Protein AF-A0A662FTE5-F1 (afdb_monomer_lite)

Foldseek 3Di:
DDPPQPEAEDEQDDDDLVVLLVVVVVCVVVVRPYYHYDYDDPSVVSSVVSVVVNCVVVPPPDDDDDDDDDDDDDDDD

Radius of gyration: 13.64 Å; chains: 1; bounding box: 39×26×43 Å

Secondary structure (DSSP, 8-state):
------EEEEE--SS-HHHHHHHHHHHHHTT-SEEEEE--TTHHHHHHHHHHHHHHHSTTT-------------S--

Sequence (77 aa):
MSAQAQEGVIYVGRKPTPNYVLAVVTQFQQGFKKVTLKARGRAITRAVDVAELARRFMPGKIEYADIKIGSESLGEP

pLDDT: mean 90.39, std 13.52, range [39.59, 98.06]

Structure (mmCIF, N/CA/C/O backbone):
data_AF-A0A662FTE5-F1
#
_entry.id   AF-A0A662FTE5-F1
#
loop_
_atom_site.group_PDB
_atom_site.id
_atom_site.type_symbol
_atom_site.label_atom_id
_atom_site.label_alt_id
_atom_site.label_comp_id
_atom_site.label_asym_id
_atom_site.label_entity_id
_atom_site.label_seq_id
_atom_site.pdbx_PDB_ins_code
_atom_site.Cartn_x
_atom_site.Cartn_y
_atom_site.Cartn_z
_atom_site.occupancy
_atom_site.B_iso_or_equiv
_atom_site.auth_seq_id
_atom_site.auth_comp_id
_atom_site.auth_asym_id
_atom_site.auth_atom_id
_atom_site.pdbx_PDB_model_num
ATOM 1 N N . MET A 1 1 ? -30.421 6.895 -0.329 1.00 44.00 1 MET A N 1
ATOM 2 C CA . MET A 1 1 ? -29.228 7.212 -1.142 1.00 44.00 1 MET A CA 1
ATOM 3 C C . MET A 1 1 ? -28.112 6.294 -0.684 1.00 44.00 1 MET A C 1
ATOM 5 O O . MET A 1 1 ? -27.645 6.425 0.438 1.00 44.00 1 MET A O 1
ATOM 9 N N . SER A 1 2 ? -27.804 5.276 -1.482 1.00 39.59 2 SER A N 1
ATOM 10 C CA . SER A 1 2 ? -26.781 4.273 -1.186 1.00 39.59 2 SER A CA 1
ATOM 11 C C . SER A 1 2 ? -25.411 4.942 -1.158 1.00 39.59 2 SER A C 1
ATOM 13 O O . SER A 1 2 ? -24.896 5.334 -2.203 1.00 39.59 2 SER A O 1
ATOM 15 N N . ALA A 1 3 ? -24.845 5.103 0.036 1.00 43.47 3 ALA A N 1
ATOM 16 C CA . ALA A 1 3 ? -23.474 5.549 0.209 1.00 43.47 3 ALA A CA 1
ATOM 17 C C . ALA A 1 3 ? -22.553 4.486 -0.403 1.00 43.47 3 ALA A C 1
ATOM 19 O O . ALA A 1 3 ? -22.268 3.469 0.228 1.00 43.47 3 ALA A O 1
ATOM 20 N N . GLN A 1 4 ? -22.125 4.688 -1.651 1.00 47.97 4 GLN A N 1
ATOM 21 C CA . GLN A 1 4 ? -20.948 4.001 -2.165 1.00 47.97 4 GLN A CA 1
ATOM 22 C C . GLN A 1 4 ? -19.822 4.336 -1.194 1.00 47.97 4 GLN A C 1
ATOM 24 O O . GLN A 1 4 ? -19.426 5.494 -1.071 1.00 47.97 4 GLN A O 1
ATOM 29 N N . ALA A 1 5 ? -19.382 3.340 -0.425 1.00 56.09 5 ALA A N 1
ATOM 30 C CA . ALA A 1 5 ? -18.215 3.487 0.418 1.00 56.09 5 ALA A CA 1
ATOM 31 C C . ALA A 1 5 ? -17.088 4.015 -0.474 1.00 56.09 5 ALA A C 1
ATOM 33 O O . ALA A 1 5 ? -16.811 3.434 -1.521 1.00 56.09 5 ALA A O 1
ATOM 34 N N . GLN A 1 6 ? -16.507 5.152 -0.100 1.00 64.88 6 GLN A N 1
ATOM 35 C CA . GLN A 1 6 ? -15.408 5.754 -0.837 1.00 64.88 6 GLN A CA 1
ATOM 36 C C . GLN A 1 6 ? -14.236 4.756 -0.789 1.00 64.88 6 GLN A C 1
ATOM 38 O O . GLN A 1 6 ? -13.555 4.634 0.232 1.00 64.88 6 GLN A O 1
ATOM 43 N N . GLU A 1 7 ? -14.075 3.959 -1.847 1.00 78.12 7 GLU A N 1
ATOM 44 C CA . GLU A 1 7 ? -12.989 2.993 -1.993 1.00 78.12 7 GLU A CA 1
ATOM 45 C C . GLU A 1 7 ? -11.836 3.661 -2.739 1.00 78.12 7 GLU A C 1
ATOM 47 O O . GLU A 1 7 ? -11.970 4.119 -3.875 1.00 78.12 7 GLU A O 1
ATOM 52 N N . GLY A 1 8 ? -10.691 3.744 -2.073 1.00 90.44 8 GLY A N 1
ATOM 53 C CA . GLY A 1 8 ? -9.480 4.324 -2.623 1.00 90.44 8 GLY A CA 1
ATOM 54 C C . GLY A 1 8 ? -8.666 3.248 -3.321 1.00 90.44 8 GLY A C 1
ATOM 55 O O . GLY A 1 8 ? -8.472 2.167 -2.767 1.00 90.44 8 GLY A O 1
ATOM 56 N N . VAL A 1 9 ? -8.175 3.507 -4.531 1.00 96.12 9 VAL A N 1
ATOM 57 C CA . VAL A 1 9 ? -7.265 2.590 -5.233 1.00 96.12 9 VAL A CA 1
ATOM 58 C C . VAL A 1 9 ? -5.973 3.324 -5.558 1.00 96.12 9 VAL A C 1
ATOM 60 O O . VAL A 1 9 ? -5.995 4.397 -6.158 1.00 96.12 9 VAL A O 1
ATOM 63 N N . ILE A 1 10 ? -4.839 2.740 -5.172 1.00 97.06 10 ILE A N 1
ATOM 64 C CA . ILE A 1 1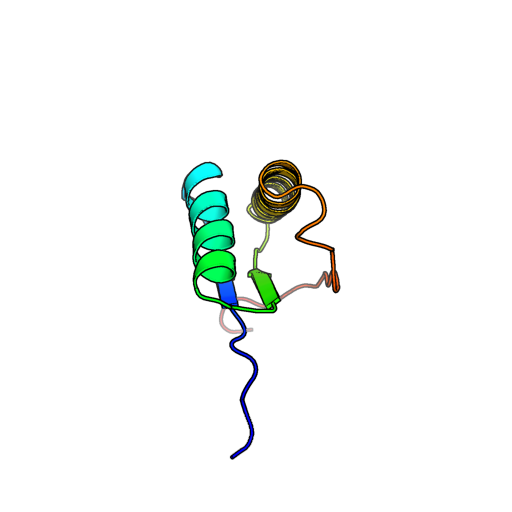0 ? -3.505 3.285 -5.433 1.00 97.06 10 ILE A CA 1
ATOM 65 C C . ILE A 1 10 ? -2.715 2.259 -6.239 1.00 97.06 10 ILE A C 1
ATOM 67 O O . ILE A 1 10 ? -2.433 1.153 -5.777 1.00 97.06 10 ILE A O 1
ATOM 71 N N . TYR A 1 11 ? -2.333 2.650 -7.453 1.00 97.44 11 TYR A N 1
ATOM 72 C CA . TYR A 1 11 ? -1.472 1.850 -8.316 1.00 97.44 11 TYR A CA 1
ATOM 73 C C . TYR A 1 11 ? -0.003 2.105 -7.977 1.00 97.44 11 TYR A C 1
ATOM 75 O O . TYR A 1 11 ? 0.514 3.212 -8.155 1.00 97.44 11 TYR A O 1
ATOM 83 N N . VAL A 1 12 ? 0.683 1.069 -7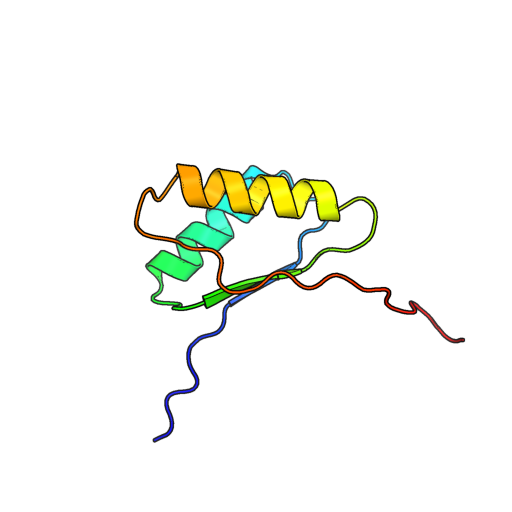.503 1.00 98.06 12 VAL A N 1
ATOM 84 C CA . VAL A 1 12 ? 2.099 1.135 -7.143 1.00 98.06 12 VAL A CA 1
ATOM 85 C C . VAL A 1 12 ? 2.938 0.835 -8.382 1.00 98.06 12 VAL A C 1
ATOM 87 O O . VAL A 1 12 ? 3.029 -0.295 -8.857 1.00 98.06 12 VAL A O 1
ATOM 90 N N . GLY A 1 13 ? 3.550 1.883 -8.921 1.00 96.44 13 GLY A N 1
ATOM 91 C CA . GLY A 1 13 ? 4.476 1.840 -10.049 1.00 96.44 13 GLY A CA 1
ATOM 92 C C . GLY A 1 13 ? 5.880 2.260 -9.626 1.00 96.44 13 GLY A C 1
ATOM 93 O O . GLY A 1 13 ? 6.324 1.945 -8.527 1.00 96.44 13 GLY A O 1
ATOM 94 N N . ARG A 1 14 ? 6.577 3.031 -10.466 1.00 95.50 14 ARG A N 1
ATOM 95 C CA . ARG A 1 14 ? 8.007 3.371 -10.309 1.00 95.50 14 ARG A CA 1
ATOM 96 C C . ARG A 1 14 ? 8.335 4.554 -9.388 1.00 95.50 14 ARG A C 1
ATOM 98 O O . ARG A 1 14 ? 9.513 4.783 -9.143 1.00 95.50 14 ARG A O 1
ATOM 105 N N . LYS A 1 15 ? 7.345 5.306 -8.890 1.00 96.25 15 LYS A N 1
ATOM 106 C CA . LYS A 1 15 ? 7.602 6.401 -7.934 1.00 96.25 15 LYS A CA 1
ATOM 107 C C . LYS A 1 15 ? 8.262 5.863 -6.643 1.00 96.25 15 LYS A C 1
ATOM 109 O O . LYS A 1 15 ? 8.111 4.676 -6.345 1.00 96.25 15 LYS A O 1
ATOM 114 N N . PRO A 1 16 ? 8.985 6.696 -5.878 1.00 96.19 16 PRO A N 1
ATOM 115 C CA . PRO A 1 16 ? 9.532 6.299 -4.580 1.00 96.19 16 PRO A CA 1
ATOM 116 C C . PRO A 1 16 ? 8.448 5.844 -3.591 1.00 96.19 16 PRO A C 1
ATOM 118 O O . PRO A 1 16 ? 7.329 6.356 -3.615 1.00 96.19 16 PRO A O 1
ATOM 121 N N . THR A 1 17 ? 8.795 4.915 -2.695 1.00 96.88 17 THR A N 1
ATOM 122 C CA . THR A 1 17 ? 7.895 4.348 -1.670 1.00 96.88 17 THR A CA 1
ATOM 123 C C . THR A 1 17 ? 7.172 5.412 -0.826 1.00 96.88 17 THR A C 1
ATOM 125 O O . THR A 1 17 ? 5.948 5.312 -0.708 1.00 96.88 17 THR A O 1
ATOM 128 N N . PRO A 1 18 ? 7.838 6.472 -0.312 1.00 96.75 18 PRO A N 1
ATOM 129 C CA . PRO A 1 18 ? 7.174 7.478 0.524 1.00 96.75 18 PRO A CA 1
ATOM 130 C C . PRO A 1 18 ? 6.011 8.202 -0.166 1.00 96.75 18 PRO A C 1
ATOM 132 O O . PRO A 1 18 ? 5.030 8.540 0.489 1.00 96.75 18 PRO A O 1
ATOM 135 N N . ASN A 1 19 ? 6.066 8.378 -1.492 1.00 97.69 19 ASN A N 1
ATOM 136 C CA . ASN A 1 19 ? 4.998 9.051 -2.238 1.00 97.69 19 ASN A CA 1
ATOM 137 C C . ASN A 1 19 ? 3.687 8.256 -2.188 1.00 97.69 19 ASN A C 1
ATOM 139 O O . ASN A 1 19 ? 2.608 8.842 -2.131 1.00 97.69 19 ASN A O 1
ATOM 143 N N . TYR A 1 20 ? 3.770 6.924 -2.207 1.00 98.00 20 TYR A N 1
ATOM 144 C CA . TYR A 1 20 ? 2.589 6.073 -2.079 1.00 98.00 20 TYR A CA 1
ATOM 145 C C . TYR A 1 20 ? 2.098 5.996 -0.636 1.00 98.00 20 TYR A C 1
ATOM 147 O O . TYR A 1 20 ? 0.892 5.994 -0.422 1.00 98.00 20 TYR A O 1
ATOM 155 N N . VAL A 1 21 ? 3.007 5.988 0.347 1.00 97.06 21 VAL A N 1
ATOM 156 C CA . VAL A 1 21 ? 2.629 6.042 1.771 1.00 97.06 21 VAL A CA 1
ATOM 157 C C . VAL A 1 21 ? 1.849 7.324 2.061 1.00 97.06 21 VAL A C 1
ATOM 159 O O . VAL A 1 21 ? 0.779 7.259 2.661 1.00 97.06 21 VAL A O 1
ATOM 162 N N . LEU A 1 22 ? 2.320 8.472 1.561 1.00 96.56 22 LEU A N 1
ATOM 163 C CA . LEU A 1 22 ? 1.596 9.738 1.677 1.00 96.56 22 LEU A CA 1
ATOM 164 C C . LEU A 1 22 ? 0.195 9.639 1.060 1.00 96.56 22 LEU A C 1
ATOM 166 O O . LEU A 1 22 ? -0.772 10.021 1.706 1.00 96.56 22 LEU A O 1
ATOM 170 N N . ALA A 1 23 ? 0.067 9.066 -0.141 1.00 96.75 23 ALA A N 1
ATOM 171 C CA . ALA A 1 23 ? -1.234 8.888 -0.785 1.00 96.75 23 ALA A CA 1
ATOM 172 C C . ALA A 1 23 ? -2.200 8.020 0.046 1.00 96.75 23 ALA A C 1
ATOM 174 O O . ALA A 1 23 ? -3.380 8.356 0.143 1.00 96.75 23 ALA A O 1
ATOM 175 N N . VAL A 1 24 ? -1.708 6.946 0.678 1.00 96.38 24 VAL A N 1
ATOM 176 C CA . VAL A 1 24 ? -2.506 6.105 1.589 1.00 96.38 24 VAL A CA 1
ATOM 177 C C . VAL A 1 24 ? -3.001 6.926 2.780 1.00 96.38 24 VAL A C 1
ATOM 179 O O . VAL A 1 24 ? -4.199 6.948 3.057 1.00 96.38 24 VAL A O 1
ATOM 182 N N . VAL A 1 25 ? -2.095 7.639 3.455 1.00 94.44 25 VAL A N 1
ATOM 183 C CA . VAL A 1 25 ? -2.425 8.464 4.629 1.00 94.44 25 VAL A CA 1
ATOM 184 C C . VAL A 1 25 ? -3.429 9.558 4.263 1.00 94.44 25 VAL A C 1
ATOM 186 O O . VAL A 1 25 ? -4.415 9.744 4.974 1.00 94.44 25 VAL A O 1
ATOM 189 N N . THR A 1 26 ? -3.228 10.245 3.135 1.00 94.69 26 THR A N 1
ATOM 190 C CA . THR A 1 26 ? -4.140 11.291 2.658 1.00 94.69 26 THR A CA 1
ATOM 191 C C . THR A 1 26 ? -5.536 10.742 2.373 1.00 94.69 26 THR A C 1
ATOM 193 O O . THR A 1 26 ? -6.510 11.371 2.775 1.00 94.69 26 THR A O 1
ATOM 196 N N . GLN A 1 27 ? -5.667 9.568 1.745 1.00 94.62 27 GLN A N 1
ATOM 197 C CA . GLN A 1 27 ? -6.987 8.969 1.509 1.00 94.62 27 GLN A CA 1
ATOM 198 C C . GLN A 1 27 ? -7.697 8.625 2.826 1.00 94.62 27 GLN A C 1
ATOM 200 O O . GLN A 1 27 ? -8.866 8.966 2.996 1.00 94.62 27 GLN A O 1
ATOM 205 N N . PHE A 1 28 ? -6.995 8.048 3.805 1.00 92.94 28 PHE A N 1
ATOM 206 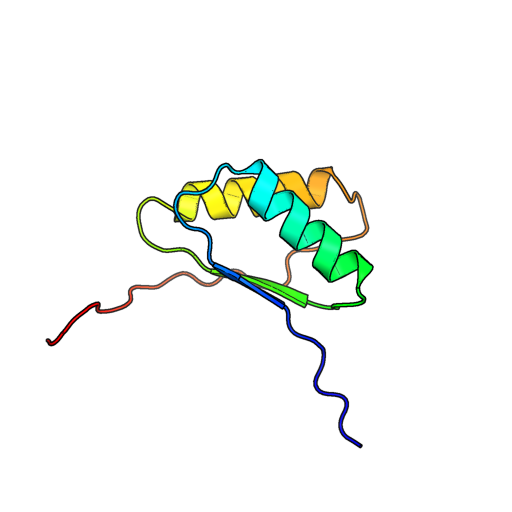C CA . PHE A 1 28 ? -7.590 7.814 5.126 1.00 92.94 28 PHE A CA 1
ATOM 207 C C . PHE A 1 28 ? -7.992 9.120 5.833 1.00 92.94 28 PHE A C 1
ATOM 209 O O . PHE A 1 28 ? -9.066 9.185 6.429 1.00 92.94 28 PHE A O 1
ATOM 216 N N . GLN A 1 29 ? -7.191 10.186 5.727 1.00 91.31 29 GLN A N 1
ATOM 217 C CA . GLN A 1 29 ? -7.532 11.514 6.265 1.00 91.31 29 GLN A CA 1
ATOM 218 C C . GLN A 1 29 ? -8.729 12.165 5.553 1.00 91.31 29 GLN A C 1
ATOM 220 O O . GLN A 1 29 ? -9.482 12.903 6.181 1.00 91.31 29 GLN A O 1
ATOM 225 N N . GLN A 1 30 ? -8.938 11.864 4.269 1.00 93.00 30 GLN A N 1
ATOM 226 C CA . GLN A 1 30 ? -10.107 12.290 3.490 1.00 93.00 30 GLN A CA 1
ATOM 227 C C . GLN A 1 30 ? -11.380 11.484 3.812 1.00 93.00 30 GLN A C 1
ATOM 229 O O . GLN A 1 30 ? -12.426 11.733 3.217 1.00 93.00 30 GLN A O 1
ATOM 234 N N . GLY A 1 31 ? -11.315 10.526 4.744 1.00 89.88 31 GLY A N 1
ATOM 235 C CA . GLY A 1 31 ? -12.470 9.747 5.194 1.00 89.88 31 GLY A CA 1
ATOM 236 C C . GLY A 1 31 ? -12.723 8.460 4.405 1.00 89.88 31 GLY A C 1
ATOM 237 O O . GLY A 1 31 ? -13.765 7.827 4.594 1.00 89.88 31 GLY A O 1
ATOM 238 N N . PHE A 1 32 ? -11.788 8.035 3.547 1.00 93.12 32 PHE A N 1
ATOM 239 C CA . PHE A 1 32 ? -11.877 6.729 2.898 1.00 93.12 32 PHE A CA 1
ATOM 240 C C . PHE A 1 32 ? -11.767 5.625 3.952 1.00 93.12 32 PHE A C 1
ATOM 242 O O . PHE A 1 32 ? -10.818 5.579 4.731 1.00 93.12 32 PHE A O 1
ATOM 249 N N . LYS A 1 33 ? -12.734 4.704 3.955 1.00 91.88 33 LYS A N 1
ATOM 250 C CA . LYS A 1 33 ? -12.752 3.570 4.896 1.00 91.88 33 LYS A CA 1
ATOM 251 C C . LYS A 1 33 ? -11.863 2.416 4.444 1.00 91.88 33 LYS A C 1
ATOM 253 O O . LYS A 1 33 ? -11.472 1.588 5.258 1.00 91.88 33 LYS A O 1
ATOM 258 N N . LYS A 1 34 ? -11.568 2.347 3.145 1.00 93.69 34 LYS A N 1
ATOM 259 C CA . LYS A 1 34 ? -10.799 1.267 2.535 1.00 93.69 34 LYS A CA 1
ATOM 260 C C . LYS A 1 34 ? -9.916 1.818 1.426 1.00 93.69 34 LYS A C 1
ATOM 262 O O . LYS A 1 34 ? -10.398 2.508 0.530 1.00 93.69 34 LYS A O 1
ATOM 267 N N . VAL A 1 35 ? -8.636 1.465 1.481 1.00 95.81 35 VAL A N 1
ATOM 268 C CA . VAL A 1 35 ? -7.634 1.798 0.466 1.00 95.81 35 VAL A CA 1
ATOM 269 C C . VAL A 1 35 ? -7.018 0.500 -0.043 1.00 95.81 35 VAL A C 1
ATOM 271 O O . VAL A 1 35 ? -6.543 -0.318 0.738 1.00 95.81 35 VAL A O 1
ATOM 274 N N . THR A 1 36 ? -7.035 0.304 -1.357 1.00 97.25 36 THR A N 1
ATOM 275 C CA . THR A 1 36 ? -6.518 -0.888 -2.032 1.00 97.25 36 THR A CA 1
ATOM 276 C C . THR A 1 36 ? -5.238 -0.541 -2.775 1.00 97.25 36 THR A C 1
ATOM 278 O O . THR A 1 36 ? -5.241 0.283 -3.693 1.00 97.25 36 THR A O 1
ATOM 281 N N . LEU A 1 37 ? -4.144 -1.207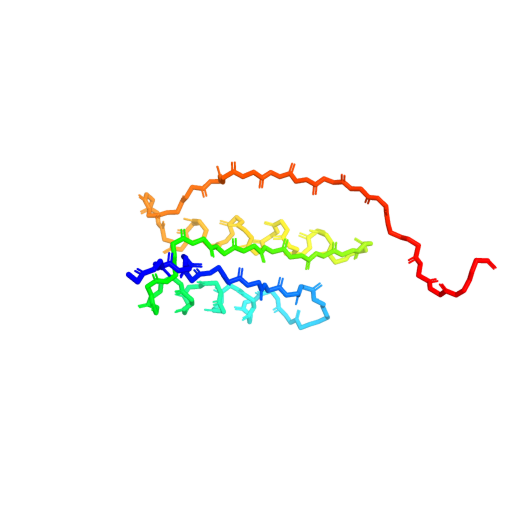 -2.416 1.00 97.56 37 LEU A N 1
ATOM 282 C CA . LEU A 1 37 ? -2.885 -1.132 -3.148 1.00 97.56 37 LEU A CA 1
ATOM 283 C C . LEU A 1 37 ? -2.896 -2.173 -4.271 1.00 97.56 37 LEU A C 1
ATOM 285 O O . LEU A 1 37 ? -3.057 -3.364 -4.011 1.00 97.56 37 LEU A O 1
ATOM 289 N N . LYS A 1 38 ? -2.718 -1.734 -5.519 1.00 97.31 38 LYS A N 1
ATOM 290 C CA . LYS A 1 38 ? -2.597 -2.624 -6.683 1.00 97.31 38 LYS A CA 1
ATOM 291 C C . LYS A 1 38 ? -1.204 -2.515 -7.280 1.00 97.31 38 LYS A C 1
ATOM 293 O O . LYS A 1 38 ? -0.716 -1.416 -7.543 1.00 97.31 38 LYS A O 1
ATOM 298 N N . ALA A 1 39 ? -0.571 -3.657 -7.511 1.00 97.81 39 ALA A N 1
ATOM 299 C CA . ALA A 1 39 ? 0.773 -3.740 -8.060 1.00 97.81 39 ALA A CA 1
ATOM 300 C C . ALA A 1 39 ? 0.951 -5.026 -8.859 1.00 97.81 39 ALA A C 1
ATOM 302 O O . ALA A 1 39 ? 0.217 -5.991 -8.666 1.00 97.81 39 ALA A O 1
ATOM 303 N N . ARG A 1 40 ? 1.962 -5.040 -9.730 1.00 96.06 40 ARG A N 1
ATOM 304 C CA . ARG A 1 40 ? 2.305 -6.200 -10.555 1.00 96.06 40 ARG A CA 1
ATOM 305 C C . ARG A 1 40 ? 3.806 -6.368 -10.709 1.00 96.06 40 ARG A C 1
ATOM 307 O O . ARG A 1 40 ? 4.561 -5.389 -10.665 1.00 96.06 40 ARG A O 1
ATOM 314 N N . GLY A 1 41 ? 4.232 -7.609 -10.923 1.00 95.06 41 GLY A N 1
ATOM 315 C CA . GLY A 1 41 ? 5.638 -7.969 -11.093 1.00 95.06 41 GLY A CA 1
ATOM 316 C C . GLY A 1 41 ? 6.515 -7.403 -9.972 1.00 95.06 41 GLY A C 1
ATOM 317 O O . GLY A 1 41 ? 6.161 -7.446 -8.797 1.00 95.06 41 GLY A O 1
ATOM 318 N N . ARG A 1 42 ? 7.642 -6.787 -10.339 1.00 95.38 42 ARG A N 1
ATOM 319 C CA . ARG A 1 42 ? 8.623 -6.231 -9.383 1.00 95.38 42 ARG A CA 1
ATOM 320 C C . ARG A 1 42 ? 8.071 -5.120 -8.480 1.00 95.38 42 ARG A C 1
ATOM 322 O O . ARG A 1 42 ? 8.699 -4.791 -7.479 1.00 95.38 42 ARG A O 1
ATOM 329 N N . ALA A 1 43 ? 6.933 -4.512 -8.822 1.00 97.38 43 ALA A N 1
ATOM 330 C CA . ALA A 1 43 ? 6.321 -3.482 -7.985 1.00 97.38 43 ALA A CA 1
ATOM 331 C C . ALA A 1 43 ? 5.566 -4.057 -6.774 1.00 97.38 43 ALA A C 1
ATOM 333 O O . ALA A 1 43 ? 5.250 -3.294 -5.864 1.00 97.38 43 ALA A O 1
ATOM 334 N N . ILE A 1 44 ? 5.312 -5.372 -6.731 1.00 97.75 44 ILE A N 1
ATOM 335 C CA . ILE A 1 44 ? 4.633 -6.030 -5.603 1.00 97.75 44 ILE A CA 1
ATOM 336 C C . ILE A 1 44 ? 5.426 -5.836 -4.308 1.00 97.75 44 ILE A C 1
ATOM 338 O O . ILE A 1 44 ? 4.843 -5.428 -3.311 1.00 97.75 44 ILE A O 1
ATOM 342 N N . THR A 1 45 ? 6.753 -6.003 -4.336 1.00 97.19 45 THR A N 1
ATOM 343 C CA . THR A 1 45 ? 7.624 -5.734 -3.176 1.00 97.19 45 THR A CA 1
ATOM 344 C C . THR A 1 45 ? 7.408 -4.325 -2.631 1.00 97.19 45 THR A C 1
ATOM 346 O O . THR A 1 45 ? 7.154 -4.149 -1.446 1.00 97.19 45 THR A O 1
ATOM 349 N N . ARG A 1 46 ? 7.380 -3.322 -3.520 1.00 97.50 46 ARG A N 1
ATOM 350 C CA . ARG A 1 46 ? 7.124 -1.933 -3.126 1.00 97.50 46 ARG A CA 1
ATOM 351 C C . ARG A 1 46 ? 5.730 -1.760 -2.523 1.00 97.50 46 ARG A C 1
ATOM 353 O O . ARG A 1 46 ? 5.577 -0.980 -1.597 1.00 97.50 46 ARG A O 1
ATOM 360 N N . ALA A 1 47 ? 4.714 -2.447 -3.039 1.00 98.00 47 ALA A N 1
ATOM 361 C CA . ALA A 1 47 ? 3.363 -2.356 -2.491 1.00 98.00 47 ALA A CA 1
ATOM 362 C C . ALA A 1 47 ? 3.274 -2.922 -1.069 1.00 98.00 47 ALA A C 1
ATOM 364 O O . ALA A 1 47 ? 2.604 -2.327 -0.229 1.00 98.00 47 ALA A O 1
ATOM 365 N N . VAL A 1 48 ? 3.997 -4.010 -0.791 1.00 97.75 48 VAL A N 1
ATOM 366 C CA . VAL A 1 48 ? 4.119 -4.568 0.563 1.00 97.75 48 VAL A CA 1
ATOM 367 C C . VAL A 1 48 ? 4.830 -3.578 1.490 1.00 97.75 48 VAL A C 1
ATOM 369 O O . VAL A 1 48 ? 4.310 -3.284 2.564 1.00 97.75 48 VAL A O 1
ATOM 372 N N . ASP A 1 49 ? 5.942 -2.978 1.048 1.00 97.62 49 ASP A N 1
ATOM 373 C CA . ASP A 1 49 ? 6.652 -1.953 1.830 1.00 97.62 49 ASP A CA 1
ATOM 374 C C . ASP A 1 49 ? 5.742 -0.761 2.165 1.00 97.62 49 ASP A C 1
ATOM 376 O O . ASP A 1 49 ? 5.742 -0.264 3.290 1.00 97.62 49 ASP A O 1
ATOM 380 N N . VA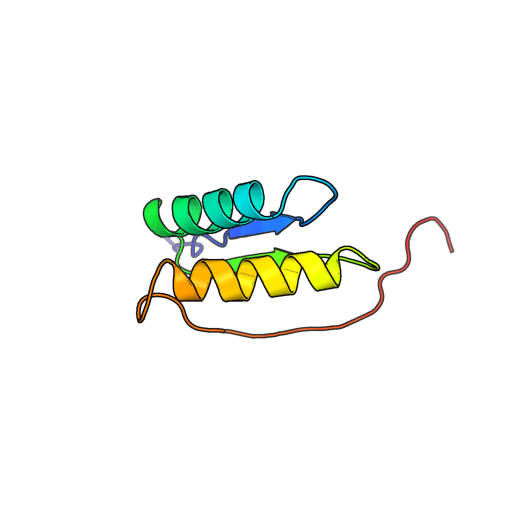L A 1 50 ? 4.940 -0.301 1.196 1.00 97.94 50 VAL A N 1
ATOM 381 C CA . VAL A 1 50 ? 3.975 0.792 1.395 1.00 97.94 50 VAL A CA 1
ATOM 382 C C . VAL A 1 50 ? 2.920 0.412 2.432 1.00 97.94 50 VAL A C 1
ATOM 384 O O . VAL A 1 50 ? 2.612 1.233 3.295 1.00 97.94 50 VAL A O 1
ATOM 387 N N . ALA A 1 51 ? 2.374 -0.805 2.361 1.00 97.00 51 ALA A N 1
ATOM 388 C CA . ALA A 1 51 ? 1.352 -1.282 3.290 1.00 97.00 51 ALA A CA 1
ATOM 389 C C . ALA A 1 51 ? 1.874 -1.309 4.738 1.00 97.00 51 ALA A C 1
ATOM 391 O O . ALA A 1 51 ? 1.251 -0.743 5.640 1.00 97.00 51 ALA A O 1
ATOM 392 N N . GLU A 1 52 ? 3.062 -1.885 4.936 1.00 96.94 52 GLU A N 1
ATOM 393 C CA . GLU A 1 52 ? 3.708 -1.983 6.247 1.00 96.94 52 GLU A CA 1
ATOM 394 C C . GLU A 1 52 ? 4.096 -0.607 6.803 1.00 96.94 52 GLU A C 1
ATOM 396 O O . GLU A 1 52 ? 3.833 -0.306 7.971 1.00 96.94 52 GLU A O 1
ATOM 401 N N . LEU A 1 53 ? 4.677 0.270 5.976 1.00 96.50 53 LEU A N 1
ATOM 402 C CA . LEU A 1 53 ? 5.040 1.624 6.401 1.00 96.50 53 LEU A CA 1
ATOM 403 C C . LEU A 1 53 ? 3.811 2.467 6.752 1.00 96.50 53 LEU A C 1
ATOM 405 O O . LEU A 1 53 ? 3.836 3.164 7.764 1.00 96.50 53 LEU A O 1
ATOM 409 N N . ALA A 1 54 ? 2.728 2.384 5.974 1.00 95.50 54 ALA A N 1
ATOM 410 C CA . ALA A 1 54 ? 1.489 3.100 6.274 1.00 95.50 54 ALA A CA 1
ATOM 411 C C . ALA A 1 54 ? 0.882 2.650 7.613 1.00 95.50 54 ALA A C 1
ATOM 413 O O . ALA A 1 54 ? 0.489 3.489 8.427 1.00 95.50 54 ALA A O 1
ATOM 414 N N . ARG A 1 55 ? 0.879 1.339 7.888 1.00 94.62 55 ARG A N 1
ATOM 415 C CA . ARG A 1 55 ? 0.406 0.785 9.165 1.00 94.62 55 ARG A CA 1
ATOM 416 C C . ARG A 1 55 ? 1.271 1.228 10.348 1.00 94.62 55 ARG A C 1
ATOM 418 O O . ARG A 1 55 ? 0.731 1.566 11.399 1.00 94.62 55 ARG A O 1
ATOM 425 N N . ARG A 1 56 ? 2.598 1.277 10.177 1.00 94.06 56 ARG A N 1
ATOM 426 C CA . ARG A 1 56 ? 3.525 1.806 11.198 1.00 94.06 56 ARG A CA 1
ATOM 427 C C . ARG A 1 56 ? 3.328 3.301 11.444 1.00 94.06 56 ARG A C 1
ATOM 429 O O . ARG A 1 56 ? 3.459 3.744 12.578 1.00 94.06 56 ARG A O 1
ATOM 436 N N . PHE A 1 57 ? 3.005 4.064 10.401 1.00 92.75 57 PHE A N 1
ATOM 437 C CA . PHE A 1 57 ? 2.768 5.505 10.498 1.00 92.75 57 PHE A CA 1
ATOM 438 C C . PHE A 1 57 ? 1.429 5.845 11.177 1.00 92.75 57 PHE A C 1
ATOM 440 O O . PHE A 1 57 ? 1.299 6.894 11.804 1.00 92.75 57 PHE A O 1
ATOM 447 N N . MET A 1 58 ? 0.434 4.957 11.080 1.00 91.12 58 MET A N 1
ATOM 448 C CA . MET A 1 58 ? -0.894 5.115 11.685 1.00 91.12 58 MET A CA 1
ATOM 449 C C . MET A 1 58 ? -1.221 3.942 12.632 1.00 91.12 58 MET A C 1
ATOM 451 O O . MET A 1 58 ? -2.134 3.154 12.356 1.00 91.12 58 MET A O 1
ATOM 455 N N . PRO A 1 59 ? -0.494 3.812 13.759 1.00 91.88 59 PRO A N 1
ATOM 456 C CA . PRO A 1 59 ? -0.607 2.660 14.647 1.00 91.88 59 PRO A CA 1
ATOM 457 C C . PRO A 1 59 ? -2.018 2.540 15.232 1.00 91.88 59 PRO A C 1
ATOM 459 O O . PRO A 1 59 ? -2.592 3.515 15.713 1.00 91.88 59 PRO A O 1
ATOM 462 N N . GLY A 1 60 ? -2.586 1.334 15.162 1.00 91.56 60 GLY A N 1
ATOM 463 C CA . GLY A 1 60 ? -3.924 1.024 15.683 1.00 91.56 60 GLY A CA 1
ATOM 464 C C . GLY A 1 60 ? -5.095 1.626 14.896 1.00 91.56 60 GLY A C 1
ATOM 465 O O . GLY A 1 60 ? -6.237 1.442 15.301 1.00 91.56 60 GLY A O 1
ATOM 466 N N . LYS A 1 61 ? -4.839 2.337 13.788 1.00 91.94 61 LYS A N 1
ATOM 467 C CA . LYS A 1 61 ? -5.885 2.973 12.964 1.00 91.94 61 LYS A CA 1
ATOM 468 C C . LYS A 1 61 ? -6.170 2.248 11.653 1.00 91.94 61 LYS A C 1
ATOM 470 O O . LYS A 1 61 ? -7.214 2.483 11.057 1.00 91.94 61 LYS A O 1
ATOM 475 N N . ILE A 1 62 ? -5.233 1.427 11.182 1.00 92.50 62 ILE A N 1
ATOM 476 C CA . ILE A 1 62 ? -5.342 0.697 9.918 1.00 92.50 62 ILE A CA 1
ATOM 477 C C . ILE A 1 62 ? -5.099 -0.785 10.185 1.00 92.50 62 ILE A C 1
ATOM 479 O O . ILE A 1 62 ? -4.144 -1.162 10.872 1.00 92.50 62 ILE A O 1
ATOM 483 N N . GLU A 1 63 ? -5.944 -1.616 9.591 1.00 93.69 63 GLU A N 1
ATOM 484 C CA . GLU A 1 63 ? -5.840 -3.070 9.594 1.00 93.69 63 GLU A CA 1
ATOM 485 C C . GLU A 1 63 ? -5.857 -3.627 8.167 1.00 93.69 63 GLU A C 1
ATOM 487 O O . GLU A 1 63 ? -6.292 -2.965 7.219 1.00 93.69 63 GLU A O 1
ATOM 492 N N . TYR A 1 64 ? -5.354 -4.850 8.005 1.00 95.12 64 TYR A N 1
ATOM 493 C CA . TYR A 1 64 ? -5.412 -5.552 6.730 1.00 95.12 64 TYR A CA 1
ATOM 494 C C . TYR A 1 64 ? -6.797 -6.162 6.546 1.00 95.12 64 TYR A C 1
ATOM 496 O O . TYR A 1 64 ? -7.199 -7.018 7.325 1.00 95.12 64 TYR A O 1
ATOM 504 N N . ALA A 1 65 ? -7.505 -5.734 5.502 1.00 94.56 65 ALA A N 1
ATOM 505 C CA . ALA A 1 65 ? -8.812 -6.290 5.169 1.00 94.56 65 ALA A CA 1
ATOM 506 C C . ALA A 1 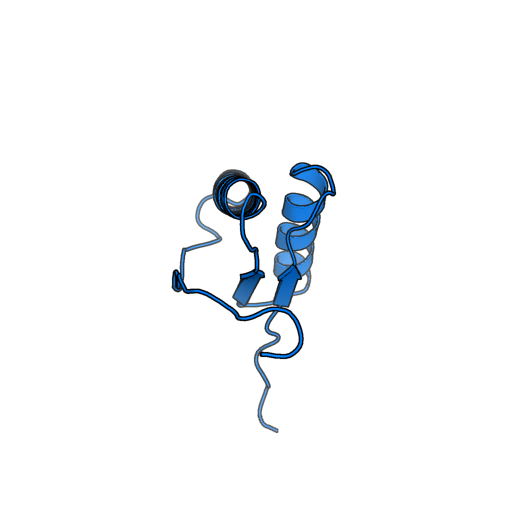65 ? -8.696 -7.612 4.395 1.00 94.56 65 ALA A C 1
ATOM 508 O O . ALA A 1 65 ? -9.326 -8.598 4.755 1.00 94.56 65 ALA A O 1
ATOM 509 N N . ASP A 1 66 ? -7.920 -7.624 3.309 1.00 96.00 66 ASP A N 1
ATOM 510 C CA . ASP A 1 66 ? -7.764 -8.781 2.424 1.00 96.00 66 ASP A CA 1
ATOM 511 C C . ASP A 1 66 ? -6.485 -8.639 1.579 1.00 96.00 66 ASP A C 1
ATOM 513 O O . ASP A 1 66 ? -6.059 -7.517 1.279 1.00 96.00 66 ASP A O 1
ATOM 517 N N . ILE A 1 67 ? -5.886 -9.764 1.182 1.00 96.94 67 ILE A N 1
ATOM 518 C CA . ILE A 1 67 ? -4.698 -9.824 0.321 1.00 96.94 67 ILE A CA 1
ATOM 519 C C . ILE A 1 67 ? -4.952 -10.852 -0.780 1.00 96.94 67 ILE A C 1
ATOM 521 O O . ILE A 1 67 ? -5.000 -12.055 -0.533 1.00 96.94 67 ILE A O 1
ATOM 525 N N . LYS A 1 68 ? -5.056 -10.372 -2.023 1.00 97.19 68 LYS A N 1
ATOM 526 C CA . LYS A 1 68 ? -5.241 -11.218 -3.207 1.00 97.19 68 LYS A CA 1
ATOM 527 C C . LYS A 1 68 ? -4.001 -11.185 -4.087 1.00 97.19 68 LYS A C 1
ATOM 529 O O . LYS A 1 68 ? -3.491 -10.112 -4.405 1.00 97.19 68 LYS A O 1
ATOM 534 N N . ILE A 1 69 ? -3.565 -12.363 -4.515 1.00 97.00 69 ILE A N 1
ATOM 535 C CA . ILE A 1 69 ? -2.509 -12.548 -5.511 1.00 97.00 69 ILE A CA 1
ATOM 536 C C . ILE A 1 69 ? -3.096 -13.212 -6.752 1.00 97.00 69 ILE A C 1
ATOM 538 O O . ILE A 1 69 ? -4.083 -13.940 -6.675 1.00 97.00 69 ILE A O 1
ATOM 542 N N . GLY A 1 70 ? -2.489 -12.955 -7.900 1.00 95.69 70 GLY A N 1
ATOM 543 C CA . GLY A 1 70 ? -2.914 -13.540 -9.159 1.00 95.69 70 GLY A CA 1
ATOM 544 C C . GLY A 1 70 ? -1.995 -13.127 -10.294 1.00 95.69 70 GLY A C 1
ATOM 545 O O . GLY A 1 70 ? -1.020 -12.397 -10.100 1.00 95.69 70 GLY A O 1
ATOM 546 N N . SER A 1 71 ? -2.335 -13.595 -11.484 1.00 94.00 71 SER A N 1
ATOM 547 C CA . SER A 1 71 ? -1.677 -13.222 -12.728 1.00 94.00 71 SER A CA 1
ATOM 548 C C . SER A 1 71 ? -2.676 -12.479 -13.604 1.00 94.00 71 SER A C 1
ATOM 550 O O . SER A 1 71 ? -3.855 -12.821 -13.634 1.00 94.00 71 SER A O 1
ATOM 552 N N . GLU A 1 72 ? -2.206 -11.458 -14.310 1.00 90.25 72 GLU A N 1
ATOM 553 C CA . GLU A 1 72 ? -2.979 -10.748 -15.327 1.00 90.25 72 GLU A CA 1
ATOM 554 C C . GLU A 1 72 ? -2.275 -10.908 -16.674 1.00 90.25 72 GLU A C 1
ATOM 556 O O . GLU A 1 72 ? -1.046 -10.821 -16.740 1.00 90.25 72 GLU A O 1
ATOM 561 N N . SER A 1 73 ? -3.042 -11.161 -17.736 1.00 89.94 73 SER A N 1
ATOM 562 C CA . SER A 1 73 ? -2.509 -11.110 -19.097 1.00 89.94 73 SER A CA 1
ATOM 563 C C . SER A 1 73 ? -2.428 -9.653 -19.543 1.00 89.94 73 SER A C 1
ATOM 565 O O . SER A 1 73 ? -3.369 -8.885 -19.332 1.00 89.94 73 SER A O 1
ATOM 567 N N . LEU A 1 74 ? -1.294 -9.262 -20.122 1.00 85.75 74 LEU A N 1
ATOM 568 C CA . LEU A 1 74 ? -1.038 -7.904 -20.591 1.00 85.75 74 LEU A CA 1
ATOM 569 C C . LEU A 1 74 ? -0.774 -7.931 -22.091 1.00 85.75 74 LEU A C 1
ATOM 571 O O . LEU A 1 74 ? 0.234 -8.485 -22.514 1.00 85.75 74 LEU A O 1
ATOM 575 N N . GLY A 1 75 ? -1.643 -7.278 -22.860 1.00 80.94 75 GLY A N 1
ATOM 576 C CA . GLY A 1 75 ? -1.578 -7.262 -24.323 1.00 80.94 75 GLY A CA 1
ATOM 577 C C . GLY A 1 75 ? -2.698 -8.077 -24.965 1.00 80.94 75 GLY A C 1
ATOM 578 O O . GLY A 1 75 ? -3.646 -8.480 -24.289 1.00 80.94 75 GLY A O 1
ATOM 579 N N . GLU A 1 76 ? -2.594 -8.271 -26.276 1.00 65.44 76 GLU A N 1
ATOM 580 C CA . GLU A 1 76 ? -3.408 -9.244 -27.008 1.00 65.44 76 GLU A CA 1
ATOM 581 C C . GLU A 1 76 ? -2.830 -10.659 -26.802 1.00 65.44 76 GLU A C 1
ATOM 583 O O . GLU A 1 76 ? -1.617 -10.775 -26.600 1.00 65.44 76 GLU A O 1
ATOM 588 N N . PRO A 1 77 ? -3.688 -11.697 -26.758 1.00 64.25 77 PRO A N 1
ATOM 589 C CA . PRO A 1 77 ? -3.304 -13.071 -26.426 1.00 64.25 77 PRO A CA 1
ATOM 590 C C . PRO A 1 77 ? -2.290 -13.698 -27.389 1.00 64.25 77 PRO A C 1
ATOM 592 O O . PRO A 1 77 ? -2.312 -13.362 -28.594 1.00 64.25 77 PRO A O 1
#